Protein AF-A0A1C5X429-F1 (afdb_monomer_lite)

Foldseek 3Di:
DVVVVVVVVVVVVLVVVLVVLQVDDPVVNVVVLCVLLVPPPDPVSNVVSVVSNVSSVVNHDDPVPDD

Radius of gyration: 13.6 Å; chains: 1; bounding box: 41×24×34 Å

Sequence (67 aa):
MERKNINEQIVRLAAELINELAKATPEDYLQTKLMMLSVARLPKVKAYLQKVFCLAEEKRPLLLEMK

Structure (mmCIF, N/CA/C/O backbone):
data_AF-A0A1C5X429-F1
#
_entry.id   AF-A0A1C5X429-F1
#
loop_
_atom_site.group_PDB
_atom_site.id
_atom_site.type_symbol
_atom_site.label_atom_id
_atom_site.label_alt_id
_atom_site.label_comp_id
_atom_site.label_asym_id
_atom_site.label_entity_id
_atom_site.label_seq_id
_atom_site.pdbx_PDB_ins_code
_atom_site.Cartn_x
_atom_site.Cartn_y
_atom_site.Cartn_z
_atom_site.occupancy
_atom_site.B_iso_or_equiv
_atom_site.auth_seq_id
_atom_site.auth_comp_id
_atom_site.auth_asym_id
_atom_site.auth_atom_id
_atom_site.pdbx_PDB_model_num
ATOM 1 N N . MET A 1 1 ? 25.218 -12.886 -8.132 1.00 54.69 1 MET A N 1
ATOM 2 C CA . MET A 1 1 ? 24.865 -13.025 -6.700 1.00 54.69 1 MET A CA 1
ATOM 3 C C . MET A 1 1 ? 24.136 -11.788 -6.157 1.00 54.69 1 MET A C 1
ATOM 5 O O . MET A 1 1 ? 23.232 -11.951 -5.354 1.00 54.69 1 MET A O 1
ATOM 9 N N . GLU A 1 2 ? 24.418 -10.580 -6.661 1.00 59.53 2 GLU A N 1
ATOM 10 C CA . GLU A 1 2 ? 23.835 -9.303 -6.187 1.00 59.53 2 GLU A CA 1
ATOM 11 C C . GLU A 1 2 ? 22.307 -9.148 -6.342 1.00 59.53 2 GLU A C 1
ATOM 13 O O . GLU A 1 2 ? 21.659 -8.556 -5.486 1.00 59.53 2 GLU A O 1
ATOM 18 N N . ARG A 1 3 ? 21.689 -9.718 -7.389 1.00 60.19 3 ARG A N 1
ATOM 19 C CA . ARG A 1 3 ? 20.235 -9.577 -7.629 1.00 60.19 3 ARG A CA 1
ATOM 20 C C . ARG A 1 3 ? 19.344 -10.230 -6.563 1.00 60.19 3 ARG A C 1
ATOM 22 O O . ARG A 1 3 ? 18.238 -9.747 -6.342 1.00 60.19 3 ARG A O 1
ATOM 29 N N . LYS A 1 4 ? 19.808 -11.298 -5.896 1.00 61.38 4 LYS A N 1
ATOM 30 C CA . LYS A 1 4 ? 19.062 -11.912 -4.779 1.00 61.38 4 LYS A CA 1
ATOM 31 C C . LYS A 1 4 ? 18.937 -10.938 -3.605 1.00 61.38 4 LYS A C 1
ATOM 33 O O . LYS A 1 4 ? 17.842 -10.758 -3.090 1.00 61.38 4 LYS A O 1
ATOM 38 N N . ASN A 1 5 ? 20.024 -10.231 -3.295 1.00 77.31 5 ASN A N 1
ATOM 39 C CA . ASN A 1 5 ? 20.078 -9.258 -2.207 1.00 77.31 5 ASN A CA 1
ATOM 40 C C . ASN A 1 5 ? 19.113 -8.078 -2.451 1.00 77.31 5 ASN A C 1
ATOM 42 O O . ASN A 1 5 ? 18.349 -7.713 -1.567 1.00 77.31 5 ASN A O 1
ATOM 46 N N . ILE A 1 6 ? 19.054 -7.545 -3.678 1.00 86.56 6 ILE A N 1
ATOM 47 C CA . ILE A 1 6 ? 18.135 -6.438 -4.011 1.00 86.56 6 ILE A CA 1
ATOM 48 C C . ILE A 1 6 ? 16.666 -6.862 -3.897 1.00 86.56 6 ILE A C 1
ATOM 50 O O . ILE A 1 6 ? 15.862 -6.125 -3.335 1.00 86.56 6 ILE A O 1
ATOM 54 N N . ASN A 1 7 ? 16.297 -8.046 -4.394 1.00 87.38 7 ASN A N 1
ATOM 55 C CA . ASN A 1 7 ? 14.910 -8.510 -4.302 1.00 87.38 7 ASN A CA 1
ATOM 56 C C . ASN A 1 7 ? 14.479 -8.734 -2.848 1.00 87.38 7 ASN A C 1
ATOM 58 O O . ASN A 1 7 ? 13.375 -8.346 -2.476 1.00 87.38 7 ASN A O 1
ATOM 62 N N . GLU A 1 8 ? 15.350 -9.311 -2.019 1.00 91.62 8 GLU A N 1
ATOM 63 C CA . GLU A 1 8 ? 15.101 -9.473 -0.583 1.00 91.62 8 GLU A CA 1
ATOM 64 C C . GLU A 1 8 ? 14.954 -8.118 0.119 1.00 91.62 8 GLU A C 1
ATOM 66 O O . GLU A 1 8 ? 14.042 -7.940 0.926 1.00 91.62 8 GLU A O 1
ATOM 71 N N . GLN A 1 9 ? 15.783 -7.131 -0.235 1.00 92.44 9 GLN A N 1
ATOM 72 C CA . GLN A 1 9 ? 15.646 -5.764 0.270 1.00 92.44 9 GLN A CA 1
ATOM 73 C C . GLN A 1 9 ? 14.327 -5.118 -0.158 1.00 92.44 9 GLN A C 1
ATOM 75 O O . GLN A 1 9 ? 13.669 -4.501 0.672 1.00 92.44 9 GLN A O 1
ATOM 80 N N . ILE A 1 10 ? 13.906 -5.281 -1.417 1.00 89.94 10 ILE A N 1
ATOM 81 C CA . ILE A 1 10 ? 12.624 -4.752 -1.908 1.00 89.94 10 ILE A CA 1
ATOM 82 C C . ILE A 1 10 ? 11.463 -5.374 -1.131 1.00 89.94 10 ILE A C 1
ATOM 84 O O . ILE A 1 10 ? 10.584 -4.651 -0.669 1.00 89.94 10 ILE A O 1
ATOM 88 N N . VAL A 1 11 ? 11.472 -6.698 -0.951 1.00 91.44 11 VAL A N 1
ATOM 89 C CA . VAL A 1 11 ? 10.436 -7.403 -0.182 1.00 91.44 11 VAL A CA 1
ATOM 90 C C . VAL A 1 11 ? 10.415 -6.923 1.269 1.00 91.44 11 VAL A C 1
ATOM 92 O O . VAL A 1 11 ? 9.339 -6.654 1.803 1.00 91.44 11 VAL A O 1
ATOM 95 N N . ARG A 1 12 ? 11.587 -6.757 1.895 1.00 95.00 12 ARG A N 1
ATOM 96 C CA . ARG A 1 12 ? 11.701 -6.241 3.263 1.00 95.00 12 ARG A CA 1
ATOM 97 C C . ARG A 1 12 ? 11.140 -4.823 3.383 1.00 95.00 12 ARG A C 1
ATOM 99 O O . ARG A 1 12 ? 10.283 -4.590 4.226 1.00 95.00 12 ARG A O 1
ATOM 106 N N . LEU A 1 13 ? 11.554 -3.910 2.504 1.00 95.06 13 LEU A N 1
ATOM 107 C CA . LEU A 1 13 ? 11.072 -2.524 2.487 1.00 95.06 13 LEU A CA 1
ATOM 108 C C . LEU A 1 13 ? 9.559 -2.448 2.242 1.00 95.06 13 LEU A C 1
ATOM 110 O O . LEU A 1 13 ? 8.876 -1.622 2.839 1.00 95.06 13 LEU A O 1
ATOM 114 N N . ALA A 1 14 ? 9.011 -3.330 1.401 1.00 93.81 14 ALA A N 1
ATOM 115 C CA . ALA A 1 14 ? 7.568 -3.428 1.196 1.00 93.81 14 ALA A CA 1
ATOM 116 C C . ALA A 1 14 ? 6.843 -3.840 2.482 1.00 93.81 14 ALA A C 1
ATOM 118 O O . ALA A 1 14 ? 5.833 -3.240 2.840 1.00 93.81 14 ALA A O 1
ATOM 119 N N . ALA A 1 15 ? 7.359 -4.856 3.178 1.00 94.56 15 ALA A N 1
ATOM 120 C CA . ALA A 1 15 ? 6.785 -5.333 4.431 1.00 94.56 15 ALA A CA 1
ATOM 121 C C . ALA A 1 15 ? 6.848 -4.264 5.535 1.00 94.56 15 ALA A C 1
ATOM 123 O O . ALA A 1 15 ? 5.862 -4.069 6.246 1.00 94.56 15 ALA A O 1
ATOM 124 N N . GLU A 1 16 ? 7.971 -3.551 5.643 1.00 96.12 16 GLU A N 1
ATOM 125 C CA . GLU A 1 16 ? 8.142 -2.412 6.551 1.00 96.12 16 GLU A CA 1
ATOM 126 C C . GLU A 1 16 ? 7.120 -1.309 6.243 1.00 96.12 16 GLU A C 1
ATOM 128 O O . GLU A 1 16 ? 6.373 -0.904 7.134 1.00 96.12 16 GLU A O 1
ATOM 133 N N . LEU A 1 17 ? 6.990 -0.905 4.974 1.00 94.88 17 LEU A N 1
ATOM 134 C CA . LEU A 1 17 ? 6.013 0.102 4.555 1.00 94.88 17 LEU A CA 1
ATOM 135 C C . LEU A 1 17 ? 4.572 -0.317 4.871 1.00 94.88 17 LEU A C 1
ATOM 137 O O . LEU A 1 17 ? 3.803 0.485 5.391 1.00 94.88 17 LEU A O 1
ATOM 141 N N . ILE A 1 18 ? 4.198 -1.569 4.592 1.00 94.56 18 ILE A N 1
ATOM 142 C CA . ILE A 1 18 ? 2.861 -2.100 4.907 1.00 94.56 18 ILE A CA 1
ATOM 143 C C . ILE A 1 18 ? 2.569 -1.979 6.407 1.00 94.56 18 ILE A C 1
ATOM 145 O O . ILE A 1 18 ? 1.463 -1.598 6.788 1.00 94.56 18 ILE A O 1
ATOM 149 N N . ASN A 1 19 ? 3.545 -2.302 7.257 1.00 93.00 19 ASN A N 1
ATOM 150 C CA . ASN A 1 19 ? 3.371 -2.241 8.705 1.00 93.00 19 ASN A CA 1
ATOM 151 C C . ASN A 1 19 ? 3.237 -0.798 9.214 1.00 93.00 19 ASN A C 1
ATOM 153 O O . ASN A 1 19 ? 2.447 -0.562 10.124 1.00 93.00 19 ASN A O 1
ATOM 157 N N . GLU A 1 20 ? 3.952 0.164 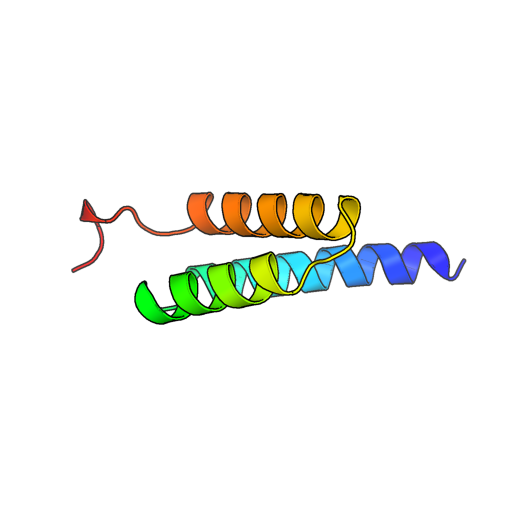8.629 1.00 94.25 20 GLU A N 1
ATOM 158 C CA . GLU A 1 20 ? 3.786 1.582 8.976 1.00 94.25 20 GLU A CA 1
ATOM 159 C C . GLU A 1 20 ? 2.443 2.132 8.483 1.00 94.25 20 GLU A C 1
ATOM 161 O O . GLU A 1 20 ? 1.711 2.774 9.238 1.00 94.25 20 GLU A O 1
ATOM 166 N N . LEU A 1 21 ? 2.038 1.780 7.260 1.00 92.19 21 LEU A N 1
ATOM 167 C CA . LEU A 1 21 ? 0.725 2.140 6.723 1.00 92.19 21 LEU A CA 1
ATOM 168 C C . LEU A 1 21 ? -0.429 1.560 7.549 1.00 92.19 21 LEU A C 1
ATOM 170 O O . LEU A 1 21 ? -1.480 2.188 7.628 1.00 92.19 21 LEU A O 1
ATOM 174 N N . ALA A 1 22 ? -0.267 0.391 8.171 1.00 88.38 22 ALA A N 1
ATOM 175 C CA . ALA A 1 22 ? -1.294 -0.190 9.037 1.00 88.38 22 ALA A CA 1
ATOM 176 C C . ALA A 1 22 ? -1.510 0.617 10.333 1.00 88.38 22 ALA A C 1
ATOM 178 O O . ALA A 1 22 ? -2.618 0.627 10.863 1.00 88.38 22 ALA A O 1
ATOM 179 N N . LYS A 1 23 ? -0.477 1.319 10.818 1.00 88.38 23 LYS A N 1
ATOM 180 C CA . LYS A 1 23 ? -0.519 2.155 12.033 1.00 88.38 23 LYS A CA 1
ATOM 181 C C . LYS A 1 23 ? -0.948 3.598 11.757 1.00 88.38 23 LYS A C 1
ATOM 183 O O . LYS A 1 23 ? -1.323 4.306 12.686 1.00 88.38 23 LYS A O 1
ATOM 188 N N . ALA A 1 24 ? -0.858 4.041 10.504 1.00 90.50 24 ALA A N 1
ATOM 189 C CA . ALA A 1 24 ? -1.181 5.406 10.111 1.00 90.50 24 ALA A CA 1
ATOM 190 C C . ALA A 1 24 ? -2.648 5.758 10.403 1.00 90.50 24 ALA A C 1
ATOM 192 O O . ALA A 1 24 ? -3.550 4.918 10.251 1.00 90.50 24 ALA A O 1
ATOM 193 N N . THR A 1 25 ? -2.902 7.025 10.741 1.00 90.62 25 THR A N 1
ATOM 194 C CA . THR A 1 25 ? -4.271 7.547 10.831 1.00 90.62 25 THR A CA 1
ATOM 195 C C . THR A 1 25 ? -4.990 7.371 9.483 1.00 90.62 25 THR A C 1
ATOM 197 O O . THR A 1 25 ? -4.336 7.231 8.444 1.00 90.62 25 THR A O 1
ATOM 200 N N . PRO A 1 26 ? -6.334 7.333 9.449 1.00 90.38 26 PRO A N 1
ATOM 201 C CA . PRO A 1 26 ? -7.066 7.259 8.184 1.00 90.38 26 PRO A CA 1
ATOM 202 C C . PRO A 1 26 ? -6.687 8.369 7.193 1.00 90.38 26 PRO A C 1
ATOM 204 O O . PRO A 1 26 ? -6.575 8.101 5.997 1.00 90.38 26 PRO A O 1
ATOM 207 N N . GLU A 1 27 ? -6.458 9.586 7.692 1.00 93.31 27 GLU A N 1
ATOM 208 C CA . GLU A 1 27 ? -6.084 10.748 6.883 1.00 93.31 27 GLU A CA 1
ATOM 209 C C . GLU A 1 27 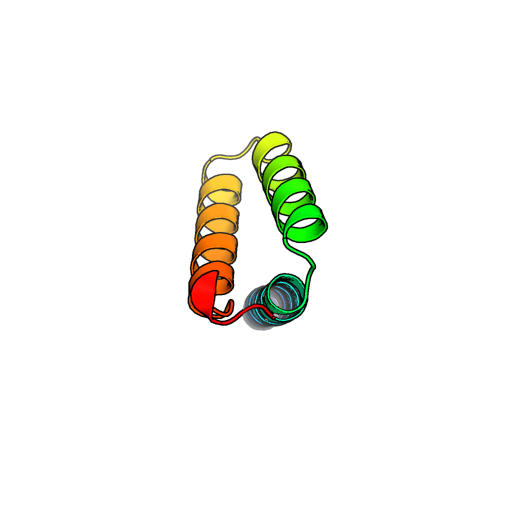? -4.678 10.595 6.294 1.00 93.31 27 GLU A C 1
ATOM 211 O O . GLU A 1 27 ? -4.523 10.639 5.071 1.00 93.31 27 GLU A O 1
ATOM 216 N N . ASP A 1 28 ? -3.679 10.290 7.131 1.00 94.69 28 ASP A N 1
ATOM 217 C CA . ASP A 1 28 ? -2.296 10.083 6.680 1.00 94.69 28 ASP A CA 1
ATOM 218 C C . ASP A 1 28 ? -2.197 8.926 5.682 1.00 94.69 28 ASP A C 1
ATOM 220 O O . ASP A 1 28 ? -1.490 9.011 4.670 1.00 94.69 28 ASP A O 1
ATOM 224 N N . TYR A 1 29 ? -2.927 7.836 5.942 1.00 94.06 29 TYR A N 1
ATOM 225 C CA . TYR A 1 29 ? -2.991 6.687 5.046 1.00 94.06 29 TYR A CA 1
ATOM 226 C C . TYR A 1 29 ? -3.542 7.093 3.675 1.00 94.06 29 TYR A C 1
ATOM 228 O O . TYR A 1 29 ? -2.936 6.785 2.642 1.00 94.06 29 TYR A O 1
ATOM 236 N N . LEU A 1 30 ? -4.676 7.802 3.653 1.00 94.44 30 LEU A N 1
ATOM 237 C CA . LEU A 1 30 ? -5.325 8.217 2.414 1.00 94.44 30 LEU A CA 1
ATOM 238 C C . LEU A 1 30 ? -4.450 9.198 1.626 1.00 94.44 30 LEU A C 1
ATOM 240 O O . LEU A 1 30 ? -4.262 9.014 0.420 1.00 94.44 30 LEU A O 1
ATOM 244 N N . GLN A 1 31 ? -3.870 10.193 2.299 1.00 96.69 31 GLN A N 1
ATOM 245 C CA . GLN A 1 31 ? -2.968 11.159 1.677 1.00 96.69 31 GLN A CA 1
ATOM 246 C C . GLN A 1 31 ? -1.740 10.463 1.079 1.00 96.69 31 GLN A C 1
ATOM 248 O O . GLN A 1 31 ? -1.396 10.702 -0.082 1.00 96.69 31 GLN A O 1
ATOM 253 N N . THR A 1 32 ? -1.122 9.543 1.824 1.00 95.94 32 THR A N 1
ATOM 254 C CA . THR A 1 32 ? 0.032 8.766 1.352 1.00 95.94 32 THR A CA 1
ATOM 255 C C . THR A 1 32 ? -0.330 7.921 0.130 1.00 95.94 32 THR A C 1
ATOM 257 O O . THR A 1 32 ? 0.393 7.932 -0.870 1.00 95.94 32 THR A O 1
ATOM 260 N N . LYS A 1 33 ? -1.483 7.240 0.157 1.00 96.19 33 LYS A N 1
ATOM 261 C CA . LYS A 1 33 ? -1.985 6.434 -0.964 1.00 96.19 33 LYS A CA 1
ATOM 262 C C . LYS A 1 33 ? -2.186 7.260 -2.228 1.00 96.19 33 LYS A C 1
ATOM 264 O O . LYS A 1 33 ? -1.707 6.874 -3.298 1.00 96.19 33 LYS A O 1
ATOM 269 N N . LEU A 1 34 ? -2.854 8.406 -2.114 1.00 96.81 34 LEU A N 1
ATOM 270 C CA . LEU A 1 34 ? -3.092 9.310 -3.241 1.00 96.81 34 LEU A CA 1
ATOM 271 C C . LEU A 1 34 ? -1.782 9.882 -3.792 1.00 96.81 34 LEU A C 1
ATOM 273 O O . LEU A 1 34 ? -1.567 9.878 -5.007 1.00 96.81 34 LEU A O 1
ATOM 277 N N . MET A 1 35 ? -0.875 10.309 -2.912 1.00 97.19 35 MET A N 1
ATOM 278 C CA . MET A 1 35 ? 0.430 10.832 -3.307 1.00 97.19 35 MET A CA 1
ATOM 279 C C . MET A 1 35 ? 1.230 9.782 -4.086 1.00 97.19 35 MET A C 1
ATOM 281 O O . MET A 1 35 ? 1.639 10.034 -5.215 1.00 97.19 35 MET A O 1
ATOM 285 N N . MET A 1 36 ? 1.399 8.574 -3.546 1.00 95.94 36 MET A N 1
ATOM 286 C CA . MET A 1 36 ? 2.215 7.537 -4.187 1.00 95.94 36 MET A CA 1
ATOM 287 C C . MET A 1 36 ? 1.615 7.036 -5.511 1.00 95.94 36 MET A C 1
ATOM 289 O O . MET A 1 36 ? 2.345 6.816 -6.479 1.00 95.94 36 MET A O 1
ATOM 293 N N . LEU A 1 37 ? 0.289 6.878 -5.589 1.00 95.81 37 LEU A N 1
ATOM 294 C CA . LEU A 1 37 ? -0.373 6.417 -6.815 1.00 95.81 37 LEU A CA 1
ATOM 295 C C . LEU A 1 37 ? -0.453 7.492 -7.905 1.00 95.81 37 LEU A C 1
ATOM 297 O O . LEU A 1 37 ? -0.507 7.137 -9.084 1.00 95.81 37 LEU A O 1
ATOM 301 N N . SER A 1 38 ? -0.451 8.777 -7.538 1.00 95.12 38 SER A N 1
ATOM 302 C CA . SER A 1 38 ? -0.458 9.885 -8.503 1.00 95.12 38 SER A CA 1
ATOM 303 C C . SER A 1 38 ? 0.908 10.108 -9.156 1.00 95.12 38 SER A C 1
ATOM 305 O O . SER A 1 38 ? 0.972 10.424 -10.344 1.00 95.12 38 SER A O 1
ATOM 307 N N . VAL A 1 39 ? 2.009 9.881 -8.429 1.00 94.19 39 VAL A N 1
ATOM 308 C CA . VAL A 1 39 ? 3.370 10.073 -8.964 1.00 94.19 39 VAL A CA 1
ATOM 309 C C . VAL A 1 39 ? 3.888 8.879 -9.775 1.00 94.19 39 VAL A C 1
ATOM 311 O O . VAL A 1 39 ? 4.813 9.025 -10.577 1.00 94.19 39 VAL A O 1
ATOM 314 N N . ALA A 1 40 ? 3.303 7.689 -9.608 1.00 94.00 40 ALA A N 1
ATOM 315 C CA . ALA A 1 40 ? 3.745 6.468 -10.278 1.00 94.00 40 ALA A CA 1
ATOM 316 C C . ALA A 1 40 ? 3.385 6.448 -11.778 1.00 94.00 40 ALA A C 1
ATOM 318 O O . ALA A 1 40 ? 2.310 6.000 -12.178 1.00 94.00 40 ALA A O 1
ATOM 319 N N . ARG A 1 41 ? 4.322 6.890 -12.628 1.00 93.19 41 ARG A N 1
ATOM 320 C CA . ARG A 1 41 ? 4.144 6.951 -14.096 1.00 93.19 41 ARG A CA 1
ATOM 321 C C . ARG A 1 41 ? 4.271 5.601 -14.805 1.00 93.19 41 ARG A C 1
ATOM 323 O O . ARG A 1 41 ? 3.668 5.401 -15.854 1.00 93.19 41 ARG A O 1
ATOM 330 N N . LEU A 1 42 ? 5.062 4.674 -14.260 1.00 97.00 42 LEU A N 1
ATOM 331 C CA . LEU A 1 42 ? 5.269 3.357 -14.867 1.00 97.00 42 LEU A CA 1
ATOM 332 C C . LEU A 1 42 ? 4.143 2.393 -14.458 1.00 97.00 42 LEU A C 1
ATOM 334 O O . LEU A 1 42 ? 3.969 2.168 -13.256 1.00 97.00 42 LEU A O 1
ATOM 338 N N . PRO A 1 43 ? 3.443 1.734 -15.406 1.00 95.56 43 PRO A N 1
ATOM 339 C CA . PRO A 1 43 ? 2.330 0.836 -15.085 1.00 95.56 43 PRO A CA 1
ATOM 340 C C . PRO A 1 43 ? 2.691 -0.272 -14.089 1.00 95.56 43 PRO A C 1
ATOM 342 O O . PRO A 1 43 ? 1.926 -0.554 -13.173 1.00 95.56 43 PRO A O 1
ATOM 345 N N . LYS A 1 44 ? 3.891 -0.857 -14.212 1.00 94.56 44 LYS A N 1
ATOM 346 C CA . LYS A 1 44 ? 4.370 -1.902 -13.292 1.00 94.56 44 LYS A CA 1
ATOM 347 C C . LYS A 1 44 ? 4.594 -1.385 -11.869 1.00 94.56 44 LYS A C 1
ATOM 349 O O . LYS A 1 44 ? 4.280 -2.089 -10.918 1.00 94.56 44 LYS A O 1
ATOM 354 N N . VAL A 1 45 ? 5.098 -0.157 -11.722 1.00 94.19 45 VAL A N 1
ATOM 355 C CA . VAL A 1 45 ? 5.281 0.480 -10.406 1.00 94.19 45 VAL A CA 1
ATOM 356 C C . VAL A 1 45 ? 3.924 0.804 -9.790 1.00 94.19 45 VAL A C 1
ATOM 358 O O . VAL A 1 45 ? 3.706 0.529 -8.616 1.00 94.19 45 VAL A O 1
ATOM 361 N N . LYS A 1 46 ? 2.980 1.310 -10.591 1.00 96.38 46 LYS A N 1
ATOM 362 C CA . LYS A 1 46 ? 1.610 1.563 -10.135 1.00 96.38 46 LYS A CA 1
ATOM 363 C C . LYS A 1 46 ? 0.924 0.278 -9.658 1.00 96.38 46 LYS A C 1
ATOM 365 O O . LYS A 1 46 ? 0.367 0.274 -8.566 1.00 96.38 46 LYS A O 1
ATOM 370 N N . ALA A 1 47 ? 1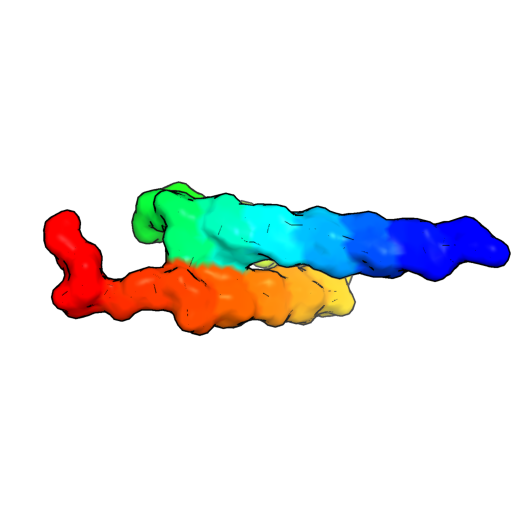.026 -0.812 -10.421 1.00 96.19 47 ALA A N 1
ATOM 371 C CA . ALA A 1 47 ? 0.470 -2.114 -10.044 1.00 96.19 47 ALA A CA 1
ATOM 372 C C . ALA A 1 47 ? 1.107 -2.669 -8.758 1.00 96.19 47 ALA A C 1
ATOM 374 O O . ALA A 1 47 ? 0.412 -3.186 -7.885 1.00 96.19 47 ALA A O 1
ATOM 375 N N . TYR A 1 48 ? 2.426 -2.514 -8.614 1.00 95.06 48 TYR A N 1
ATOM 376 C CA . TYR A 1 48 ? 3.139 -2.878 -7.393 1.00 95.06 48 TYR A CA 1
ATOM 377 C C . TYR A 1 48 ? 2.619 -2.100 -6.176 1.00 95.06 48 TYR A C 1
ATOM 379 O O . TYR A 1 48 ? 2.241 -2.706 -5.176 1.00 95.06 48 TYR A O 1
ATOM 387 N N . LEU A 1 49 ? 2.526 -0.770 -6.277 1.00 95.75 49 LEU A N 1
ATOM 388 C CA . LEU A 1 49 ? 2.011 0.076 -5.197 1.00 95.75 49 LEU A CA 1
ATOM 389 C C . LEU A 1 49 ? 0.556 -0.249 -4.852 1.00 95.75 49 LEU A C 1
ATOM 391 O O . LEU A 1 49 ? 0.217 -0.328 -3.677 1.00 95.75 49 LEU A O 1
ATOM 395 N N . GLN A 1 50 ? -0.294 -0.500 -5.851 1.00 96.00 50 GLN A N 1
ATOM 396 C CA . GLN A 1 50 ? -1.666 -0.958 -5.615 1.00 96.00 50 GLN A CA 1
ATOM 397 C C . GLN A 1 50 ? -1.690 -2.232 -4.765 1.00 96.00 50 GLN A C 1
ATOM 399 O O . GLN A 1 50 ? -2.442 -2.294 -3.796 1.00 96.00 50 GLN A O 1
ATOM 404 N N . LYS A 1 51 ? -0.827 -3.215 -5.061 1.00 95.69 51 LYS A N 1
ATOM 405 C CA . LYS A 1 51 ? -0.748 -4.444 -4.263 1.00 95.69 51 LYS A CA 1
ATOM 406 C C . LYS A 1 51 ? -0.269 -4.182 -2.833 1.00 95.69 51 LYS A C 1
ATOM 408 O O . LYS A 1 51 ? -0.828 -4.769 -1.912 1.00 95.69 51 LYS A O 1
ATOM 413 N N . VAL A 1 52 ? 0.708 -3.292 -2.641 1.00 95.50 52 VAL A N 1
ATOM 414 C CA . VAL A 1 52 ? 1.159 -2.857 -1.306 1.00 95.50 52 VAL A CA 1
ATOM 415 C C . VAL A 1 52 ? 0.000 -2.254 -0.508 1.00 95.50 52 VAL A C 1
ATOM 417 O O . VAL A 1 52 ? -0.216 -2.653 0.634 1.00 95.50 52 VAL A O 1
ATOM 420 N N . PHE A 1 53 ? -0.781 -1.347 -1.103 1.00 95.06 53 PHE A N 1
ATOM 421 C CA . PHE A 1 53 ? -1.915 -0.725 -0.413 1.00 95.06 53 PHE A CA 1
ATOM 422 C C . PHE A 1 53 ? -3.036 -1.716 -0.093 1.00 95.06 53 PHE A C 1
ATOM 424 O O . PHE A 1 53 ? -3.545 -1.665 1.021 1.00 95.06 53 PHE A O 1
ATOM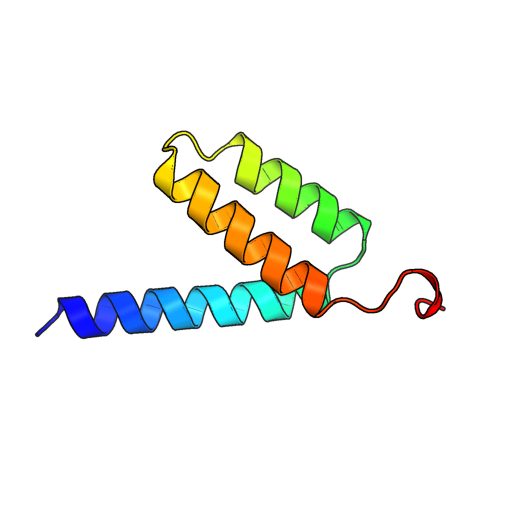 431 N N . CYS A 1 54 ? -3.360 -2.652 -0.994 1.00 94.31 54 CYS A N 1
ATOM 432 C CA . CYS A 1 54 ? -4.325 -3.717 -0.697 1.00 94.31 54 CYS A CA 1
ATOM 433 C C . CYS A 1 54 ? -3.879 -4.573 0.499 1.00 94.31 54 CYS A C 1
ATOM 435 O O . CYS A 1 54 ? -4.663 -4.824 1.405 1.00 94.31 54 CYS A O 1
ATOM 437 N N . LEU A 1 55 ? -2.603 -4.973 0.543 1.00 93.31 55 LEU A N 1
ATOM 438 C CA . LEU A 1 55 ? -2.062 -5.742 1.672 1.00 93.31 55 LEU A CA 1
ATOM 439 C C . LEU A 1 55 ? -2.055 -4.938 2.980 1.00 93.31 55 LEU A C 1
ATOM 441 O O . LEU A 1 55 ? -2.190 -5.510 4.058 1.00 93.31 55 LEU A O 1
ATOM 445 N N . ALA A 1 56 ? -1.878 -3.618 2.906 1.00 92.44 56 ALA A N 1
ATOM 446 C CA . ALA A 1 56 ? -2.005 -2.754 4.072 1.00 92.44 56 ALA A CA 1
ATOM 447 C C . ALA A 1 56 ? -3.462 -2.653 4.548 1.00 92.44 56 ALA A C 1
ATOM 449 O O . ALA A 1 56 ? -3.694 -2.698 5.749 1.00 92.44 56 ALA A O 1
ATOM 450 N N . GLU A 1 57 ? -4.437 -2.572 3.637 1.00 91.12 57 GLU A N 1
ATOM 451 C CA . GLU A 1 57 ? -5.874 -2.553 3.965 1.00 91.12 57 GLU A CA 1
ATOM 452 C C . GLU A 1 57 ? -6.319 -3.836 4.666 1.00 91.12 57 GLU A C 1
ATOM 454 O O . GLU A 1 57 ? -7.019 -3.754 5.668 1.00 91.12 57 GLU A O 1
ATOM 459 N N . GLU A 1 58 ? -5.845 -5.000 4.210 1.00 89.19 58 GLU A N 1
ATOM 460 C CA . GLU A 1 58 ? -6.107 -6.298 4.855 1.00 89.19 58 GLU A CA 1
ATOM 461 C C . GLU A 1 58 ? -5.634 -6.351 6.320 1.00 89.19 58 GLU A C 1
ATOM 463 O O . GLU A 1 58 ? -6.164 -7.123 7.115 1.00 89.19 58 GLU A O 1
ATOM 468 N N . LYS A 1 59 ? -4.632 -5.542 6.685 1.00 85.19 59 LYS A N 1
ATOM 469 C CA . LYS A 1 59 ? -4.082 -5.468 8.047 1.00 85.19 59 LYS A CA 1
ATOM 470 C C . LYS A 1 59 ? -4.677 -4.348 8.897 1.00 85.19 59 LYS A C 1
ATOM 472 O O . LYS A 1 59 ? -4.350 -4.268 10.082 1.00 85.19 59 LYS A O 1
ATOM 477 N N . ARG A 1 60 ? -5.469 -3.444 8.315 1.00 81.50 60 ARG A N 1
ATOM 478 C CA . ARG A 1 60 ? -6.044 -2.321 9.062 1.00 81.50 60 ARG A CA 1
ATOM 479 C C . ARG A 1 60 ? -7.282 -2.790 9.833 1.00 81.50 60 ARG A C 1
ATOM 481 O O . ARG A 1 60 ? -8.061 -3.568 9.284 1.00 81.50 60 ARG A O 1
ATOM 488 N N . PRO A 1 61 ? -7.486 -2.306 11.072 1.00 72.56 61 PRO A N 1
ATOM 489 C CA . PRO A 1 61 ? -8.732 -2.531 11.794 1.00 72.56 61 PRO A CA 1
ATOM 490 C C . PRO A 1 61 ? -9.917 -2.055 10.956 1.00 72.56 61 PRO A C 1
ATOM 492 O O . PRO A 1 61 ? -9.825 -1.032 10.265 1.00 72.56 61 PRO A O 1
ATOM 495 N N . LEU A 1 62 ? -11.029 -2.782 11.014 1.00 70.25 62 LEU A N 1
ATOM 496 C CA . LEU A 1 62 ? -12.247 -2.349 10.335 1.00 70.25 62 LEU A CA 1
ATOM 49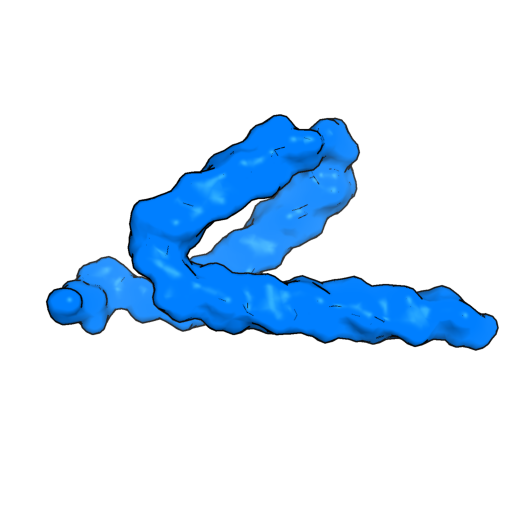7 C C . LEU A 1 62 ? -12.720 -1.023 10.946 1.00 70.25 62 LEU A C 1
ATOM 499 O O . LEU A 1 62 ? -12.525 -0.778 12.132 1.00 70.25 62 LEU A O 1
ATOM 503 N N . LEU A 1 63 ? -13.395 -0.173 10.163 1.00 61.16 63 LEU A N 1
ATOM 504 C CA . LEU A 1 63 ? -13.909 1.124 10.646 1.00 61.16 63 LEU A CA 1
ATOM 505 C C . LEU A 1 63 ? -14.770 0.997 11.918 1.00 61.16 63 LEU A C 1
ATOM 507 O O . LEU A 1 63 ? -14.804 1.913 12.728 1.00 61.16 63 LEU A O 1
ATOM 511 N N . LEU A 1 64 ? -15.434 -0.146 12.104 1.00 58.91 64 LEU A N 1
ATOM 512 C CA . LEU A 1 64 ? -16.257 -0.462 13.278 1.00 58.91 64 LEU A CA 1
ATOM 513 C C . LEU A 1 64 ? -15.439 -0.790 14.542 1.00 58.91 64 LEU A C 1
ATOM 515 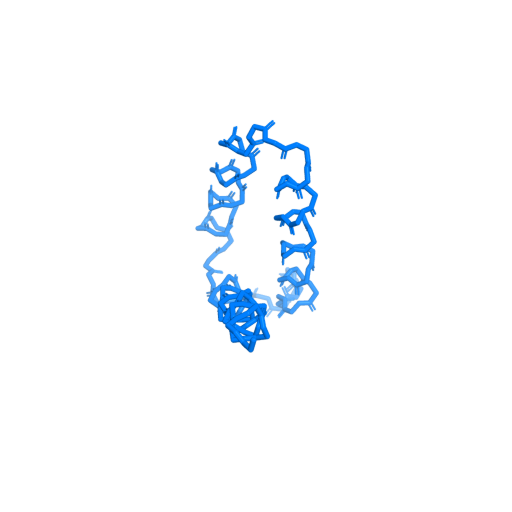O O . LEU A 1 64 ? -15.988 -0.809 15.639 1.00 58.91 64 LEU A O 1
ATOM 519 N N . GLU A 1 65 ? -14.146 -1.070 14.396 1.00 63.12 65 GLU A N 1
ATOM 520 C CA . GLU A 1 65 ? -13.214 -1.430 15.472 1.00 63.12 65 GLU A CA 1
ATOM 521 C C . GLU A 1 65 ? -12.370 -0.230 15.931 1.00 63.12 65 GLU A C 1
ATOM 523 O O . GLU A 1 65 ? -11.651 -0.312 16.929 1.00 63.12 65 GLU A O 1
ATOM 528 N N . MET A 1 66 ? -12.453 0.892 15.211 1.00 64.00 66 MET A N 1
ATOM 529 C CA . MET A 1 66 ? -11.749 2.130 15.529 1.00 64.00 66 MET A CA 1
ATOM 530 C C . MET A 1 66 ? -12.579 2.935 16.546 1.00 64.00 66 MET A C 1
ATOM 532 O O . MET A 1 66 ? -13.663 3.409 16.213 1.00 64.00 66 MET A O 1
ATOM 536 N N . LYS A 1 67 ? -12.096 3.024 17.795 1.00 56.47 67 LYS A N 1
ATOM 537 C CA . LYS A 1 67 ? -12.715 3.784 18.901 1.00 56.47 67 LYS A CA 1
ATOM 538 C C . LYS A 1 67 ? -12.430 5.278 18.827 1.00 56.47 67 LYS A C 1
ATOM 540 O O . LYS A 1 67 ? -11.287 5.629 18.461 1.00 56.47 67 LYS A O 1
#

Secondary structure (DSSP, 8-state):
-HHHHHHHHHHHHHHHHHHHHHHS-HHHHHHHHHHHHHH--SHHHHHHHHHHHHHHHHTSPPGGG--

pLDDT: mean 87.94, std 12.19, range [54.69, 97.19]